Protein AF-A0A3P9B195-F1 (afdb_monomer_lite)

Radius of gyration: 15.06 Å; chains: 1; bounding box: 36×24×39 Å

Secondary structure (DSSP, 8-state):
--EEEEEEEEEEEE-TT--SS-EEEEEEEE-TTS-EEEEEEEEEBTTTBSEE----SEEEPSS-EEEEEES---EEEEEEEEEEESSS--EEEEEEEEEE--

Organism: NCBI:txid106582

Sequence (102 aa):
MNVMHTVILFQVCLGAEAEDKFHMVEVEGLTYDGKTTKVPLAVLKPSVLPSVSHLGGFEITPPVTFRLQSGSGPVYISGQHFISDDEDDDEYVFILFIYLFI

pLDDT: mean 92.51, std 6.41, range [62.34, 98.06]

Foldseek 3Di:
DPKFKKWWWFKKFFDPPFDQDKWWKWKWAADPVRDTDIDTDDIAGPVPHGMDGPPVRDMGGDPMDMAGPDGFTFMKIWTWMWMQDPVDRDIDIDIDIDTYGD

InterPro domains:
  IPR004301 Nucleoplasmin family [PTHR22747] (4-90)
  IPR024057 Nucleoplasmin core domain [PF03066] (4-84)
  IPR036824 Nucleoplasmin core domain superfamily [SSF69203] (4-83)

Structure (mmCIF, N/CA/C/O backbone):
data_AF-A0A3P9B195-F1
#
_entry.id   AF-A0A3P9B195-F1
#
loop_
_atom_site.group_PDB
_atom_site.id
_atom_site.type_symbol
_atom_site.label_atom_id
_atom_site.label_alt_id
_atom_site.label_comp_id
_atom_site.label_asym_id
_atom_site.label_entity_id
_atom_site.label_seq_id
_atom_site.pdbx_PDB_ins_code
_atom_site.Cartn_x
_atom_site.Cartn_y
_atom_site.Cartn_z
_atom_site.occupancy
_atom_site.B_iso_or_equiv
_atom_site.auth_seq_id
_atom_site.auth_comp_id
_atom_site.auth_asym_id
_atom_site.auth_atom_id
_atom_site.pdbx_PDB_model_num
ATOM 1 N N . MET A 1 1 ? 21.021 3.173 -22.248 1.00 62.34 1 MET A N 1
ATOM 2 C CA . MET A 1 1 ? 20.466 3.078 -20.883 1.00 62.34 1 MET A CA 1
ATOM 3 C C . MET A 1 1 ? 18.957 3.209 -20.943 1.00 62.34 1 MET A C 1
ATOM 5 O O . MET A 1 1 ? 18.388 4.282 -20.733 1.00 62.34 1 MET A O 1
ATOM 9 N N . ASN A 1 2 ? 18.316 2.111 -21.337 1.00 79.88 2 ASN A N 1
ATOM 10 C CA . ASN A 1 2 ? 16.882 1.926 -21.188 1.00 79.88 2 ASN A CA 1
ATOM 11 C C . ASN A 1 2 ? 16.697 1.240 -19.836 1.00 79.88 2 ASN A C 1
ATOM 13 O O . ASN A 1 2 ? 17.003 0.062 -19.693 1.00 79.88 2 ASN A O 1
ATOM 17 N N . VAL A 1 3 ? 16.322 2.024 -18.829 1.00 88.88 3 VAL A N 1
ATOM 18 C CA . VAL A 1 3 ? 16.250 1.556 -17.447 1.00 88.88 3 VAL A CA 1
ATOM 19 C C . VAL A 1 3 ? 14.80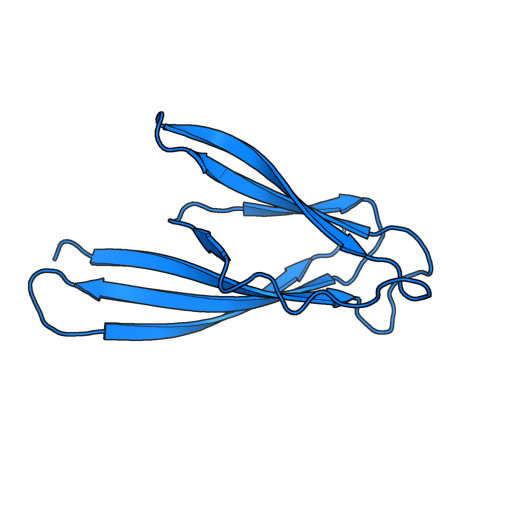2 1.217 -17.125 1.00 88.88 3 VAL A C 1
ATOM 21 O O . VAL A 1 3 ? 13.919 2.076 -17.209 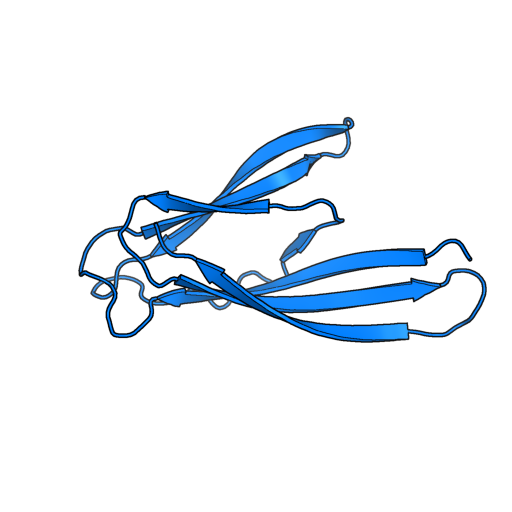1.00 88.88 3 VAL A O 1
ATOM 24 N N . MET A 1 4 ? 14.561 -0.028 -16.731 1.00 91.44 4 MET A N 1
ATOM 25 C CA . MET A 1 4 ? 13.248 -0.512 -16.326 1.00 91.44 4 MET A CA 1
ATOM 26 C C . MET A 1 4 ? 13.093 -0.379 -14.814 1.00 91.44 4 MET A C 1
ATOM 28 O O . MET A 1 4 ? 13.987 -0.725 -14.045 1.00 91.44 4 MET A O 1
ATOM 32 N N . HIS A 1 5 ? 11.938 0.122 -14.377 1.00 93.50 5 HIS A N 1
ATOM 33 C CA . HIS A 1 5 ? 11.620 0.291 -12.962 1.00 93.50 5 HIS A CA 1
ATOM 34 C C . HIS A 1 5 ? 10.372 -0.506 -12.588 1.00 93.50 5 HIS A C 1
ATOM 36 O O . HIS A 1 5 ? 9.319 -0.341 -13.207 1.00 93.50 5 HIS A O 1
ATOM 42 N N . THR A 1 6 ? 10.461 -1.265 -11.499 1.00 94.62 6 THR A N 1
ATOM 43 C CA . THR A 1 6 ? 9.336 -2.034 -10.953 1.00 94.62 6 THR A CA 1
ATOM 44 C C . THR A 1 6 ? 9.235 -1.817 -9.452 1.00 94.62 6 THR A C 1
ATOM 46 O O . THR A 1 6 ? 10.222 -1.914 -8.727 1.00 94.62 6 THR A O 1
ATOM 49 N N . VAL A 1 7 ? 8.034 -1.523 -8.961 1.00 95.12 7 VAL A N 1
ATOM 50 C CA . VAL A 1 7 ? 7.733 -1.470 -7.528 1.00 95.12 7 VAL A CA 1
ATOM 51 C C . VAL A 1 7 ? 6.983 -2.737 -7.146 1.00 95.12 7 VAL A C 1
ATOM 53 O O . VAL A 1 7 ? 5.929 -3.019 -7.705 1.00 95.12 7 VAL A O 1
ATOM 56 N N . ILE A 1 8 ? 7.516 -3.482 -6.182 1.00 94.56 8 ILE A N 1
ATOM 57 C CA . ILE A 1 8 ? 6.946 -4.732 -5.678 1.00 94.56 8 ILE A CA 1
ATOM 58 C C . ILE A 1 8 ? 6.473 -4.496 -4.250 1.00 94.56 8 ILE A C 1
ATOM 60 O O . ILE A 1 8 ? 7.271 -4.144 -3.384 1.00 94.56 8 ILE A O 1
ATOM 64 N N . LEU A 1 9 ? 5.184 -4.684 -3.982 1.00 95.50 9 LEU A N 1
ATOM 65 C CA . LEU A 1 9 ? 4.607 -4.491 -2.651 1.00 95.50 9 LEU A CA 1
ATOM 66 C C . LEU A 1 9 ? 4.482 -5.822 -1.912 1.00 95.50 9 LEU A C 1
ATOM 68 O O . LEU A 1 9 ? 4.010 -6.819 -2.464 1.00 95.50 9 LEU A O 1
ATOM 72 N N . PHE A 1 10 ? 4.845 -5.820 -0.630 1.00 93.94 10 PHE A N 1
ATOM 73 C CA . PHE A 1 10 ? 4.786 -7.006 0.221 1.00 93.94 10 PHE A CA 1
ATOM 74 C C . PHE A 1 10 ? 3.694 -6.910 1.274 1.00 93.94 10 PHE A C 1
ATOM 76 O O . PHE A 1 10 ? 2.845 -7.798 1.358 1.00 93.94 10 PHE A O 1
ATOM 83 N N . GLN A 1 11 ? 3.689 -5.840 2.066 1.00 95.44 11 GLN A N 1
ATOM 84 C CA . GLN A 1 11 ? 2.788 -5.736 3.206 1.00 95.44 11 GLN A CA 1
ATOM 85 C C . GLN A 1 11 ? 2.174 -4.347 3.327 1.00 95.44 11 GLN A C 1
ATOM 87 O O . GLN A 1 11 ? 2.851 -3.344 3.128 1.00 95.44 11 GLN A O 1
ATOM 92 N N . VAL A 1 12 ? 0.905 -4.307 3.737 1.00 97.31 12 VAL A N 1
ATOM 93 C CA . VAL A 1 12 ? 0.252 -3.111 4.285 1.00 97.31 12 VAL A CA 1
ATOM 94 C C . VAL A 1 12 ? -0.114 -3.384 5.741 1.00 97.31 12 VAL A C 1
ATOM 96 O O . VAL A 1 12 ? -0.689 -4.431 6.042 1.00 97.31 12 VAL A O 1
ATOM 99 N N . CYS A 1 13 ? 0.199 -2.475 6.660 1.00 97.38 13 CYS A N 1
ATOM 100 C CA . CYS A 1 13 ? -0.177 -2.617 8.067 1.00 97.38 13 CYS A CA 1
ATOM 101 C C . CYS A 1 13 ? -0.514 -1.285 8.732 1.00 97.38 13 CYS A C 1
ATOM 103 O O . CYS A 1 13 ? 0.031 -0.238 8.386 1.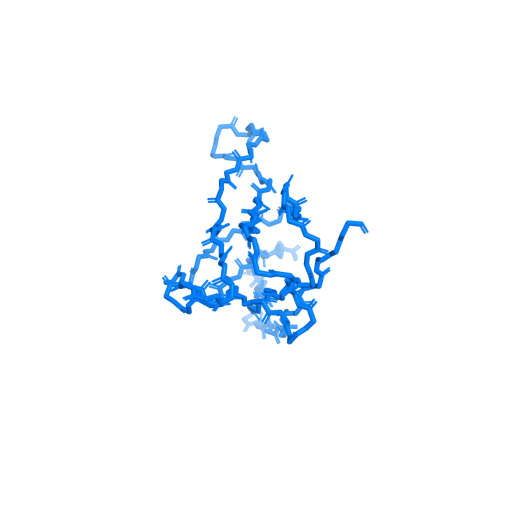00 97.38 13 CYS A O 1
ATOM 105 N N . LEU A 1 14 ? -1.397 -1.346 9.723 1.00 98.00 14 LEU A N 1
ATOM 106 C CA . LEU A 1 14 ? -1.721 -0.218 10.587 1.00 98.00 14 LEU A CA 1
ATOM 107 C C . LEU A 1 14 ? -0.624 0.003 11.628 1.00 98.00 14 LEU A C 1
ATOM 109 O O . LEU A 1 14 ? -0.048 -0.954 12.146 1.00 98.00 14 LEU A O 1
ATOM 113 N N . GLY A 1 15 ? -0.348 1.266 11.945 1.00 96.50 15 GLY A N 1
ATOM 114 C CA . GLY A 1 15 ? 0.464 1.602 13.111 1.00 96.50 15 GLY A CA 1
ATOM 115 C C . GLY A 1 15 ? -0.298 1.445 14.420 1.00 96.50 15 GLY A C 1
ATOM 116 O O . GLY A 1 15 ? -1.524 1.367 14.437 1.00 96.50 15 GLY A O 1
ATOM 117 N N . ALA A 1 16 ? 0.444 1.448 15.528 1.00 94.50 16 ALA A N 1
ATOM 118 C CA . ALA A 1 16 ? -0.112 1.277 16.871 1.00 94.50 16 ALA A CA 1
ATOM 119 C C . ALA A 1 16 ? -1.143 2.357 17.252 1.00 94.50 16 ALA A C 1
ATOM 121 O O . ALA A 1 16 ? -2.088 2.067 17.977 1.00 94.50 16 ALA A O 1
ATOM 122 N N . GLU A 1 17 ? -0.986 3.570 16.717 1.00 95.06 17 GLU A N 1
ATOM 123 C CA . GLU A 1 17 ? -1.852 4.722 17.000 1.00 95.06 17 GLU A CA 1
ATOM 124 C C . GLU A 1 17 ? -3.101 4.787 16.103 1.00 95.06 17 GLU A C 1
ATOM 126 O O . GLU A 1 17 ? -3.881 5.734 16.200 1.00 95.06 17 GLU A O 1
ATOM 131 N N . ALA A 1 18 ? -3.294 3.819 15.198 1.00 96.25 18 ALA A N 1
ATOM 132 C CA . ALA A 1 18 ? -4.446 3.825 14.308 1.00 96.25 18 ALA A CA 1
ATOM 133 C C . ALA A 1 18 ? -5.743 3.558 15.082 1.00 96.25 18 ALA A C 1
ATOM 135 O O . ALA A 1 18 ? -5.870 2.565 15.801 1.00 96.25 18 ALA A O 1
ATOM 136 N N . GLU A 1 19 ? -6.734 4.433 14.899 1.00 96.69 19 GLU A N 1
ATOM 137 C CA . GLU A 1 19 ? -8.055 4.277 15.511 1.00 96.69 19 GLU A CA 1
ATOM 138 C C . GLU A 1 19 ? -8.709 2.946 15.120 1.00 96.69 19 GLU A C 1
ATOM 140 O O . GLU A 1 19 ? -8.518 2.444 14.012 1.00 96.69 19 GLU A O 1
ATOM 145 N N . ASP A 1 20 ? -9.573 2.395 15.977 1.00 97.56 20 ASP A N 1
ATOM 146 C CA . ASP A 1 20 ? -10.295 1.159 15.656 1.00 97.56 20 ASP A CA 1
ATOM 147 C C . ASP A 1 20 ? -11.463 1.371 14.668 1.00 97.56 20 ASP A C 1
ATOM 149 O O . ASP A 1 20 ? -12.633 1.112 14.957 1.00 97.56 20 ASP A O 1
ATOM 153 N N . LYS A 1 21 ? -11.144 1.839 13.461 1.00 97.06 21 LYS A N 1
ATOM 154 C CA . LYS A 1 21 ? -12.059 2.026 12.329 1.00 97.06 21 LYS A CA 1
ATOM 155 C C . LYS A 1 21 ? -11.456 1.467 11.044 1.00 97.06 21 LYS A C 1
ATOM 157 O O . LYS A 1 21 ? -10.297 1.055 11.009 1.00 97.06 21 LYS A O 1
ATOM 162 N N . PHE A 1 22 ? -12.255 1.433 9.984 1.00 97.88 22 PHE A N 1
ATOM 163 C CA . PHE A 1 22 ? -11.759 1.017 8.679 1.00 97.88 22 PHE A CA 1
ATOM 164 C C . PHE A 1 22 ? -10.802 2.056 8.093 1.00 97.88 22 PHE A C 1
ATOM 166 O O . PHE A 1 22 ? -11.073 3.257 8.116 1.00 97.88 22 PHE A O 1
ATOM 173 N N . HIS A 1 23 ? -9.696 1.550 7.563 1.00 98.00 23 HIS A N 1
ATOM 174 C CA . HIS A 1 23 ? -8.656 2.283 6.865 1.00 98.00 23 HIS A CA 1
ATOM 175 C C . HIS A 1 23 ? -8.529 1.700 5.465 1.00 98.00 23 HIS A C 1
ATOM 177 O O . HIS A 1 23 ? -8.216 0.518 5.321 1.00 98.00 23 HIS A O 1
ATOM 183 N N . MET A 1 24 ? -8.792 2.506 4.443 1.00 97.44 24 MET A N 1
ATOM 184 C CA . MET A 1 24 ? -8.757 2.065 3.054 1.00 97.44 24 MET A CA 1
ATOM 185 C C . MET A 1 24 ? -7.569 2.692 2.345 1.00 97.44 24 MET A C 1
ATOM 187 O O . MET A 1 24 ? -7.490 3.912 2.228 1.00 97.44 24 MET A O 1
ATOM 191 N N . VAL A 1 25 ? -6.666 1.857 1.849 1.00 97.50 25 VAL A N 1
ATOM 192 C CA . VAL A 1 25 ? -5.553 2.283 1.002 1.00 97.50 25 VAL A CA 1
ATOM 193 C C . VAL A 1 25 ? -5.922 2.022 -0.448 1.00 97.50 25 VAL A C 1
ATOM 195 O O . VAL A 1 25 ? -6.373 0.929 -0.793 1.00 97.50 25 VAL A O 1
ATOM 198 N N . GLU A 1 26 ? -5.702 3.011 -1.301 1.00 96.50 26 GLU A N 1
ATOM 199 C CA . GLU A 1 26 ? -5.777 2.873 -2.751 1.00 96.50 26 GLU A CA 1
ATOM 200 C C . GLU A 1 26 ? -4.407 3.121 -3.385 1.00 96.50 26 GLU A C 1
ATOM 202 O O . GLU A 1 26 ? -3.560 3.832 -2.833 1.00 96.50 26 GLU A O 1
ATOM 207 N N . VAL A 1 27 ? -4.217 2.538 -4.565 1.00 95.81 27 VAL A N 1
ATOM 208 C CA . VAL A 1 27 ? -3.097 2.832 -5.456 1.00 95.81 27 VAL A CA 1
ATOM 209 C C . VAL A 1 27 ? -3.641 3.355 -6.780 1.00 95.81 27 VAL A C 1
ATOM 211 O O . VAL A 1 27 ? -4.618 2.835 -7.318 1.00 95.81 27 VAL A O 1
ATOM 214 N N . GLU A 1 28 ? -3.023 4.414 -7.284 1.00 95.88 28 GLU A N 1
ATOM 215 C CA . GLU A 1 28 ? -3.234 4.958 -8.617 1.00 95.88 28 GLU A CA 1
ATOM 216 C C . GLU A 1 28 ? -2.014 4.642 -9.481 1.00 95.88 28 GLU A C 1
ATOM 218 O O . GLU A 1 28 ? -0.884 4.919 -9.077 1.00 95.88 28 GLU A O 1
ATOM 223 N N . GLY A 1 29 ? -2.240 4.074 -10.662 1.00 93.56 29 GLY A N 1
ATOM 224 C CA . GLY A 1 29 ? -1.186 3.744 -11.619 1.00 93.56 29 GLY A CA 1
ATOM 225 C C . GLY A 1 29 ? -1.709 3.695 -13.052 1.00 93.56 29 GLY A C 1
ATOM 226 O O . GLY A 1 29 ? -2.910 3.845 -13.294 1.00 93.56 29 GLY A O 1
ATOM 227 N N . LEU A 1 30 ? -0.799 3.504 -14.006 1.00 92.19 30 LEU A N 1
ATOM 228 C CA . LEU A 1 30 ? -1.133 3.337 -15.421 1.00 92.19 30 LEU A CA 1
ATOM 229 C C . LEU A 1 30 ? -1.514 1.884 -15.720 1.00 92.19 30 LEU A C 1
ATOM 231 O O . LEU A 1 30 ? -0.797 0.954 -15.359 1.00 92.19 30 LEU A O 1
ATOM 235 N N . THR A 1 31 ? -2.638 1.690 -16.405 1.00 88.06 31 THR A N 1
ATOM 236 C CA . THR A 1 31 ? -3.033 0.396 -16.971 1.00 88.06 31 THR A CA 1
ATOM 237 C C . THR A 1 31 ? -2.430 0.190 -18.365 1.00 88.06 31 THR A C 1
ATOM 239 O O . THR A 1 31 ? -1.881 1.113 -18.966 1.00 88.06 31 THR A O 1
ATOM 242 N N . TYR A 1 32 ? -2.534 -1.030 -18.903 1.00 85.25 32 TYR A N 1
ATOM 243 C CA . TYR A 1 32 ? -1.964 -1.407 -20.208 1.00 85.25 32 TYR A CA 1
ATOM 244 C C . TYR A 1 32 ? -2.496 -0.580 -21.395 1.00 85.25 32 TYR A C 1
ATOM 246 O O . TYR A 1 32 ? -1.846 -0.496 -22.432 1.00 85.25 32 TYR A O 1
ATOM 254 N N . ASP A 1 33 ? -3.677 0.024 -21.260 1.00 88.88 33 ASP A N 1
ATOM 255 C CA . ASP A 1 33 ? -4.300 0.923 -22.238 1.00 88.88 33 ASP A CA 1
ATOM 256 C C . ASP A 1 33 ? -3.846 2.390 -22.078 1.00 88.88 33 ASP A C 1
ATOM 258 O O . ASP A 1 33 ? -4.373 3.281 -22.743 1.00 88.88 33 ASP A O 1
ATOM 262 N N . GLY A 1 34 ? -2.879 2.653 -21.192 1.00 87.56 34 GLY A N 1
ATOM 263 C CA . GLY A 1 34 ? -2.342 3.984 -20.908 1.00 87.56 34 GLY A CA 1
ATOM 264 C C . GLY A 1 34 ? -3.241 4.846 -20.022 1.00 87.56 34 GLY A C 1
ATOM 265 O O . GLY A 1 34 ? -2.976 6.039 -19.863 1.00 87.56 34 GLY A O 1
ATOM 266 N N . LYS A 1 35 ? -4.309 4.285 -19.443 1.00 92.19 35 LYS A N 1
ATOM 267 C CA . LYS A 1 35 ? -5.224 5.029 -18.577 1.00 92.19 35 LYS A CA 1
ATOM 268 C C . LYS A 1 35 ? -4.749 5.027 -17.126 1.00 92.19 35 LYS A C 1
ATOM 270 O O . LYS A 1 35 ? -4.433 3.992 -16.549 1.00 92.19 35 LYS A O 1
ATOM 275 N N . THR A 1 36 ? -4.781 6.189 -16.485 1.00 93.69 36 THR A N 1
ATOM 276 C CA . THR A 1 36 ? -4.587 6.282 -15.035 1.00 93.69 36 THR A CA 1
ATOM 277 C C . THR A 1 36 ? -5.825 5.758 -14.307 1.00 93.69 36 THR A C 1
ATOM 279 O O . THR A 1 36 ? -6.930 6.278 -14.489 1.00 93.69 36 THR A O 1
ATOM 282 N N . THR A 1 37 ? -5.647 4.729 -13.480 1.00 94.25 37 THR A N 1
ATOM 283 C CA . THR A 1 37 ? -6.732 4.053 -12.761 1.00 94.25 37 THR A CA 1
ATOM 284 C C . THR A 1 37 ? -6.404 3.928 -11.278 1.00 94.25 37 THR A C 1
ATOM 286 O O . THR A 1 37 ? -5.285 3.586 -10.905 1.00 94.25 37 THR A O 1
ATOM 289 N N . LYS A 1 38 ? -7.412 4.176 -10.433 1.00 95.50 38 LYS A N 1
ATOM 290 C CA . LYS A 1 38 ? -7.361 3.952 -8.985 1.00 95.50 38 LYS A CA 1
ATOM 291 C C . LYS A 1 38 ? -7.949 2.595 -8.650 1.00 95.50 38 LYS A C 1
ATOM 293 O O . LYS A 1 38 ? -9.074 2.305 -9.062 1.00 95.50 38 LYS A O 1
ATOM 298 N N . VAL A 1 39 ? -7.233 1.802 -7.865 1.00 93.50 39 VAL A N 1
ATOM 299 C CA . VAL A 1 39 ? -7.713 0.510 -7.371 1.00 93.50 39 VAL A CA 1
ATOM 300 C C . VAL A 1 39 ? -7.548 0.413 -5.853 1.00 93.50 39 VAL A C 1
ATOM 302 O O . VAL A 1 39 ? -6.571 0.929 -5.302 1.00 93.50 39 VAL A O 1
ATOM 305 N N . PRO A 1 40 ? -8.497 -0.227 -5.147 1.00 94.75 40 PRO A N 1
ATOM 306 C CA . PRO A 1 40 ? -8.331 -0.521 -3.731 1.00 94.75 40 PRO A CA 1
ATOM 307 C C . PRO A 1 40 ? -7.171 -1.503 -3.542 1.00 94.75 40 PRO A C 1
ATOM 309 O O . PRO A 1 40 ? -7.173 -2.579 -4.134 1.00 94.75 40 PRO A O 1
ATOM 312 N N . LEU A 1 41 ? -6.200 -1.138 -2.704 1.00 95.19 41 LEU A N 1
ATOM 313 C CA . LEU A 1 41 ? -5.063 -1.994 -2.363 1.00 95.19 41 LEU A CA 1
ATOM 314 C C . LEU A 1 41 ? -5.363 -2.836 -1.119 1.00 95.19 41 LEU A C 1
ATOM 316 O O . LEU A 1 41 ? -5.134 -4.042 -1.112 1.00 95.19 41 LEU A O 1
ATOM 320 N N . ALA A 1 42 ? -5.879 -2.208 -0.059 1.00 96.31 42 ALA A N 1
ATOM 321 C CA . ALA A 1 42 ? -6.189 -2.887 1.195 1.00 96.31 42 ALA A CA 1
ATOM 322 C C . ALA A 1 42 ? -7.278 -2.154 1.987 1.00 96.31 42 ALA A C 1
ATOM 324 O O . ALA A 1 42 ? -7.364 -0.925 1.960 1.00 96.31 42 ALA A O 1
ATOM 325 N N . VAL A 1 43 ? -8.068 -2.919 2.743 1.00 97.19 43 VAL A N 1
ATOM 326 C CA . VAL A 1 43 ? -8.960 -2.406 3.789 1.00 97.19 43 VAL A CA 1
ATOM 327 C C . VAL A 1 43 ? -8.555 -3.059 5.103 1.00 97.19 43 VAL A C 1
ATOM 329 O O . VAL A 1 43 ? -8.580 -4.282 5.226 1.00 97.19 43 VAL A O 1
ATOM 332 N N . LEU A 1 44 ? -8.162 -2.240 6.072 1.00 98.00 44 LEU A N 1
ATOM 333 C CA . LEU A 1 44 ? -7.618 -2.670 7.357 1.00 98.00 44 LEU A CA 1
ATOM 334 C C . LEU A 1 44 ? -8.470 -2.122 8.503 1.00 98.00 44 LEU A C 1
ATOM 336 O O . LEU A 1 44 ? -9.090 -1.065 8.384 1.00 98.00 44 LEU A O 1
ATOM 340 N N . LYS A 1 45 ? -8.478 -2.822 9.634 1.00 98.06 45 LYS A N 1
ATOM 341 C CA . LYS A 1 45 ? -9.038 -2.334 10.902 1.00 98.06 45 LYS A CA 1
ATOM 342 C C . LYS A 1 45 ? -8.283 -2.994 12.059 1.00 98.06 45 LYS A C 1
ATOM 344 O O . LYS A 1 45 ? -8.192 -4.221 12.034 1.00 98.06 45 LYS A O 1
ATOM 349 N N . PRO A 1 46 ? -7.798 -2.258 13.078 1.00 97.69 46 PRO A N 1
ATOM 350 C CA . PRO A 1 46 ? -6.956 -2.825 14.136 1.00 97.69 46 PRO A CA 1
ATOM 351 C C . PRO A 1 46 ? -7.544 -4.075 14.805 1.00 97.69 46 PRO A C 1
ATOM 353 O O . PRO A 1 46 ? -6.857 -5.082 14.935 1.00 97.69 46 PRO A O 1
ATOM 356 N N . SER A 1 47 ? -8.832 -4.046 15.160 1.00 97.44 47 SER A N 1
ATOM 357 C CA . SER A 1 47 ? -9.529 -5.165 15.818 1.00 97.44 47 SER A CA 1
ATOM 358 C C . SER A 1 47 ? -9.917 -6.342 14.915 1.00 97.44 47 SER A C 1
ATOM 360 O O . SER A 1 47 ? -10.372 -7.359 15.433 1.00 97.44 47 SER A O 1
ATOM 362 N N . VAL A 1 48 ? -9.800 -6.222 13.587 1.00 97.62 48 VAL A N 1
ATOM 363 C CA . VAL A 1 48 ? -10.312 -7.229 12.632 1.00 97.62 48 VAL A CA 1
ATOM 364 C C . VAL A 1 48 ? -9.203 -7.757 11.731 1.00 97.62 48 VAL A C 1
ATOM 366 O O . VAL A 1 48 ? -9.021 -8.964 11.615 1.00 97.62 48 VAL A O 1
ATOM 369 N N . LEU A 1 49 ? -8.473 -6.849 11.087 1.00 97.44 49 LEU A N 1
ATOM 370 C CA . LEU A 1 49 ? -7.400 -7.149 10.150 1.00 97.44 49 LEU A CA 1
ATOM 371 C C . LEU A 1 49 ? -6.366 -6.010 10.207 1.00 97.44 49 LEU A C 1
ATOM 373 O O . LEU A 1 49 ? -6.495 -5.029 9.468 1.00 97.44 49 LEU A O 1
ATOM 377 N N . PRO A 1 50 ? -5.377 -6.085 11.115 1.00 96.62 50 PRO A N 1
ATOM 378 C CA . PRO A 1 50 ? -4.396 -5.016 11.308 1.00 96.62 50 PRO A CA 1
ATOM 379 C C . PRO A 1 50 ? -3.320 -4.980 10.213 1.00 96.62 50 PRO A C 1
ATOM 381 O O . PRO A 1 50 ? -2.689 -3.942 10.006 1.00 96.62 50 PRO A O 1
ATOM 384 N N . SER A 1 51 ? -3.103 -6.091 9.503 1.00 96.81 51 SER A N 1
ATOM 385 C CA . SER A 1 51 ? -2.120 -6.198 8.426 1.00 96.81 51 SER A CA 1
ATOM 386 C C . SER A 1 51 ? -2.547 -7.174 7.329 1.00 96.81 51 SER A C 1
ATOM 388 O O . SER A 1 51 ? -3.312 -8.111 7.558 1.00 96.81 51 SER A O 1
ATOM 390 N N . VAL A 1 52 ? -2.013 -6.952 6.128 1.00 95.38 52 VAL A N 1
ATOM 391 C CA . VAL A 1 52 ? -2.104 -7.838 4.962 1.00 95.38 52 VAL A CA 1
ATOM 392 C C . VAL A 1 52 ? -0.692 -8.023 4.415 1.00 95.38 52 VAL A C 1
ATOM 394 O O . VAL A 1 52 ? -0.120 -7.073 3.890 1.00 95.38 52 VAL A O 1
ATOM 397 N N . SER A 1 53 ? -0.133 -9.229 4.548 1.00 86.56 53 SER A N 1
ATOM 398 C CA . SER A 1 53 ? 1.243 -9.564 4.119 1.00 86.56 53 SER A CA 1
ATOM 399 C C . SER A 1 53 ? 1.308 -10.418 2.844 1.00 86.56 53 SER A C 1
ATOM 401 O O . SER A 1 53 ? 2.372 -10.585 2.263 1.00 86.56 53 SER A O 1
ATOM 403 N N . HIS A 1 54 ? 0.183 -10.985 2.396 1.00 72.12 54 HIS A N 1
ATOM 404 C CA . HIS A 1 54 ? 0.098 -11.746 1.145 1.00 72.12 54 HIS A CA 1
ATOM 405 C C . HIS A 1 54 ? -0.385 -10.857 -0.008 1.00 72.12 54 HIS A C 1
ATOM 407 O O . HIS A 1 54 ? -1.362 -11.184 -0.676 1.00 72.12 54 HIS A O 1
ATOM 413 N N . LEU A 1 55 ? 0.304 -9.741 -0.271 1.00 82.81 55 LEU A N 1
ATOM 414 C CA . LEU A 1 55 ? 0.111 -9.025 -1.542 1.00 82.81 55 LEU A CA 1
ATOM 415 C C . LEU A 1 55 ? 0.673 -9.807 -2.743 1.00 82.81 55 LEU A C 1
ATOM 417 O O . LEU A 1 55 ? 0.478 -9.398 -3.881 1.00 82.81 55 LEU A O 1
ATOM 421 N N . GLY A 1 56 ? 1.360 -10.932 -2.500 1.00 78.38 56 GLY A N 1
ATOM 422 C CA . GLY A 1 56 ? 1.852 -11.833 -3.543 1.00 78.38 56 GLY A CA 1
ATOM 423 C C . GLY A 1 56 ? 2.990 -11.252 -4.378 1.00 78.38 56 GLY A C 1
ATOM 424 O O . GLY A 1 56 ? 3.229 -11.751 -5.469 1.00 78.38 56 GLY A O 1
ATOM 425 N N . GLY A 1 57 ? 3.663 -10.208 -3.881 1.00 77.62 57 GLY A N 1
ATOM 426 C CA . GLY A 1 57 ? 4.597 -9.428 -4.685 1.00 77.62 57 GLY A CA 1
ATOM 427 C C . GLY A 1 57 ? 3.847 -8.622 -5.735 1.00 77.62 57 GLY A C 1
ATOM 428 O O . GLY A 1 57 ? 4.125 -8.756 -6.912 1.00 77.62 57 GLY A O 1
ATOM 429 N N . PHE A 1 58 ? 2.853 -7.831 -5.321 1.00 90.81 58 PHE A N 1
ATOM 430 C CA . PHE A 1 58 ? 2.079 -7.002 -6.243 1.00 90.81 58 PHE A CA 1
ATOM 431 C C . PHE A 1 58 ? 3.027 -6.041 -6.972 1.00 90.81 58 PHE A C 1
ATOM 433 O O . PHE A 1 58 ? 3.555 -5.114 -6.353 1.00 90.81 58 PHE A O 1
ATOM 440 N N . GLU A 1 59 ? 3.258 -6.292 -8.260 1.00 93.00 59 GLU A N 1
ATOM 441 C CA . GLU A 1 59 ? 4.194 -5.538 -9.092 1.00 93.00 59 GLU A CA 1
ATOM 442 C C . GLU A 1 59 ? 3.472 -4.420 -9.833 1.00 93.00 59 GLU A C 1
ATOM 444 O O . GLU A 1 59 ? 2.376 -4.602 -10.370 1.00 93.00 59 GLU A O 1
ATOM 449 N N . ILE A 1 60 ? 4.092 -3.246 -9.871 1.00 92.25 60 ILE A N 1
ATOM 450 C CA . ILE A 1 60 ? 3.533 -2.092 -10.555 1.00 92.25 60 ILE A CA 1
ATOM 451 C C . ILE A 1 60 ? 4.658 -1.246 -11.160 1.00 92.25 60 ILE A C 1
ATOM 453 O O . ILE A 1 60 ? 5.700 -1.020 -10.538 1.00 92.25 60 ILE A O 1
ATOM 457 N N . THR A 1 61 ? 4.447 -0.766 -12.382 1.00 92.88 61 THR A N 1
ATOM 458 C CA . THR A 1 61 ? 5.401 0.104 -13.078 1.00 92.88 61 THR A CA 1
ATOM 459 C C . THR A 1 61 ? 5.125 1.566 -12.712 1.00 92.88 61 THR A C 1
ATOM 461 O O . THR A 1 61 ? 3.979 2.011 -12.829 1.00 92.88 61 THR A O 1
ATOM 464 N N . PRO A 1 62 ? 6.134 2.338 -12.271 1.00 93.06 62 PRO A N 1
ATOM 465 C CA . PRO A 1 62 ? 5.989 3.772 -12.047 1.00 93.06 62 PRO A CA 1
ATOM 466 C C . PRO A 1 62 ? 5.557 4.539 -13.315 1.00 93.06 62 PRO A C 1
ATOM 468 O O . PRO A 1 62 ? 5.890 4.122 -14.425 1.00 93.06 62 PRO A O 1
ATOM 471 N N . PRO A 1 63 ? 4.879 5.697 -13.178 1.00 93.00 63 PRO A N 1
ATOM 472 C CA . PRO A 1 63 ? 4.543 6.389 -11.932 1.00 93.00 63 PRO A CA 1
ATOM 473 C C . PRO A 1 63 ? 3.361 5.754 -11.190 1.00 93.00 63 PRO A C 1
ATOM 475 O O . PRO A 1 63 ? 2.350 5.400 -11.795 1.00 93.00 63 PRO A O 1
ATOM 478 N N . VAL A 1 64 ? 3.473 5.684 -9.860 1.00 94.31 64 VAL A N 1
ATOM 479 C CA . VAL A 1 64 ? 2.399 5.212 -8.976 1.00 94.31 64 VAL A CA 1
ATOM 480 C C . VAL A 1 64 ? 2.205 6.131 -7.781 1.00 94.31 64 VAL A C 1
ATOM 482 O O . VAL A 1 64 ? 3.167 6.689 -7.256 1.00 94.31 64 VAL A O 1
ATOM 485 N N . THR A 1 65 ? 0.958 6.270 -7.337 1.00 95.75 65 THR A N 1
ATOM 486 C CA . THR A 1 65 ? 0.592 7.075 -6.166 1.00 95.75 65 THR A CA 1
ATOM 487 C C . THR A 1 65 ? -0.194 6.229 -5.178 1.00 95.75 65 THR A C 1
ATOM 489 O O . THR A 1 65 ? -1.186 5.606 -5.543 1.00 95.75 65 THR A O 1
ATOM 492 N N . PHE A 1 66 ? 0.212 6.241 -3.912 1.00 96.06 66 PHE A N 1
ATOM 493 C CA . PHE A 1 66 ? -0.505 5.575 -2.826 1.00 96.06 66 PHE A CA 1
ATOM 494 C C . PHE A 1 66 ? -1.266 6.603 -2.001 1.00 96.06 66 PHE A C 1
ATOM 496 O O . PHE A 1 66 ? -0.733 7.669 -1.694 1.00 96.06 66 PHE A O 1
ATOM 503 N N . ARG A 1 67 ? -2.506 6.289 -1.621 1.00 96.19 67 ARG A N 1
ATOM 504 C CA . ARG A 1 67 ? -3.343 7.208 -0.848 1.00 96.19 67 ARG A CA 1
ATOM 505 C C . ARG A 1 67 ? -4.148 6.476 0.212 1.00 96.19 67 ARG A C 1
ATOM 507 O O . ARG A 1 67 ? -4.735 5.429 -0.050 1.00 96.19 67 ARG A O 1
ATOM 514 N N . LEU A 1 68 ? -4.224 7.075 1.397 1.00 97.06 68 LEU A N 1
ATOM 515 C CA . LEU A 1 68 ? -5.216 6.711 2.400 1.00 97.06 68 LEU A CA 1
ATOM 516 C C . LEU A 1 68 ? -6.553 7.346 1.996 1.00 97.06 68 LEU A C 1
ATOM 518 O O . LEU A 1 68 ? -6.746 8.552 2.117 1.00 97.06 68 LEU A O 1
ATOM 522 N N . GLN A 1 69 ? -7.445 6.542 1.427 1.00 96.38 69 GLN A N 1
ATOM 523 C CA . GLN A 1 69 ? -8.748 6.975 0.925 1.00 96.38 69 GLN A CA 1
ATOM 524 C C . GLN A 1 69 ? -9.734 7.260 2.068 1.00 96.38 69 GLN A C 1
ATOM 526 O O . GLN A 1 69 ? -10.560 8.165 1.957 1.00 96.38 69 GLN A O 1
ATOM 531 N N . SER A 1 70 ? -9.640 6.503 3.162 1.00 95.94 70 SER A N 1
ATOM 532 C CA . SER A 1 70 ? -10.409 6.697 4.395 1.00 95.94 70 SER A CA 1
ATOM 533 C C . SER A 1 70 ? -9.679 6.088 5.592 1.00 95.94 70 SER A C 1
ATOM 535 O O . SER A 1 70 ? -8.787 5.256 5.422 1.00 95.94 70 SER A O 1
ATOM 537 N N . GLY A 1 71 ? -10.059 6.498 6.805 1.00 95.94 71 GLY A N 1
ATOM 538 C CA . GLY A 1 71 ? -9.328 6.177 8.036 1.00 95.94 71 GLY A CA 1
ATOM 539 C C . GLY A 1 71 ? -8.385 7.312 8.449 1.00 95.94 71 GLY A C 1
ATOM 540 O O . GLY A 1 71 ? -8.107 8.188 7.645 1.00 95.94 71 GLY A O 1
ATOM 541 N N . SER A 1 72 ? -7.919 7.340 9.698 1.00 95.06 72 SER A N 1
ATOM 542 C CA . SER A 1 72 ? -6.962 8.365 10.170 1.00 95.06 72 SER A CA 1
ATOM 543 C C . SER A 1 72 ? -5.504 7.942 9.988 1.00 95.06 72 SER A C 1
ATOM 545 O O . SER A 1 72 ? -4.615 8.789 9.969 1.00 95.06 72 SER A O 1
ATOM 547 N N . GLY A 1 73 ? -5.261 6.643 9.811 1.00 95.44 73 GLY A N 1
ATOM 548 C CA . GLY A 1 73 ? -3.919 6.082 9.802 1.00 95.44 73 GLY A CA 1
ATOM 549 C C . GLY A 1 73 ? -3.311 6.127 11.209 1.00 95.44 73 GLY A C 1
ATOM 550 O O . GLY A 1 73 ? -4.042 6.323 12.179 1.00 95.44 73 GLY A O 1
ATOM 551 N N . PRO A 1 74 ? -1.991 5.944 11.340 1.00 96.94 74 PRO A N 1
ATOM 552 C CA . PRO A 1 74 ? -1.040 5.743 10.249 1.00 96.94 74 PRO A CA 1
ATOM 553 C C . PRO A 1 74 ? -1.152 4.369 9.579 1.00 96.94 74 PRO A C 1
ATOM 555 O O . PRO A 1 74 ? -1.451 3.365 10.229 1.00 96.94 74 PRO A O 1
ATOM 558 N N . VAL A 1 75 ? -0.863 4.326 8.276 1.00 97.94 75 VAL A N 1
ATOM 559 C CA . VAL A 1 75 ? -0.731 3.086 7.499 1.00 97.94 75 VAL A CA 1
ATOM 560 C C . VAL A 1 75 ? 0.651 3.020 6.860 1.00 97.94 75 VAL A C 1
ATOM 562 O O . VAL A 1 75 ? 1.113 3.990 6.262 1.00 97.94 75 VAL A O 1
ATOM 565 N N . TYR A 1 76 ? 1.297 1.865 6.972 1.00 97.25 76 TYR A N 1
ATOM 566 C CA . TYR A 1 76 ? 2.605 1.591 6.393 1.00 97.25 76 TYR A CA 1
ATOM 567 C C . TYR A 1 76 ? 2.464 0.602 5.245 1.00 97.25 76 TYR A C 1
ATOM 569 O O . TYR A 1 76 ? 1.743 -0.389 5.370 1.00 97.25 76 TYR A O 1
ATOM 577 N N . ILE A 1 77 ? 3.181 0.852 4.154 1.00 96.56 77 ILE A N 1
ATOM 578 C CA . ILE A 1 77 ? 3.348 -0.092 3.048 1.00 96.56 77 ILE A CA 1
ATOM 579 C C . ILE A 1 77 ? 4.836 -0.409 2.943 1.00 96.56 77 ILE A C 1
ATOM 581 O O . ILE A 1 77 ? 5.658 0.508 2.936 1.00 96.56 77 ILE A O 1
ATOM 585 N N . SER A 1 78 ? 5.186 -1.688 2.864 1.00 95.31 78 SER A N 1
ATOM 586 C CA . SER A 1 78 ? 6.551 -2.135 2.593 1.00 95.31 78 SER A CA 1
ATOM 587 C C . SER A 1 78 ? 6.650 -2.838 1.246 1.00 95.31 78 SER A C 1
ATOM 589 O O . SER A 1 78 ? 5.697 -3.468 0.774 1.00 95.31 78 SER A O 1
ATOM 591 N N . GLY A 1 79 ? 7.823 -2.738 0.635 1.00 94.69 79 GLY A N 1
ATOM 592 C CA . GLY A 1 79 ? 8.096 -3.313 -0.669 1.00 94.69 79 GLY A CA 1
ATOM 593 C C . GLY A 1 79 ? 9.548 -3.152 -1.096 1.00 94.69 79 GLY A C 1
ATOM 594 O O . GLY A 1 79 ? 10.423 -2.819 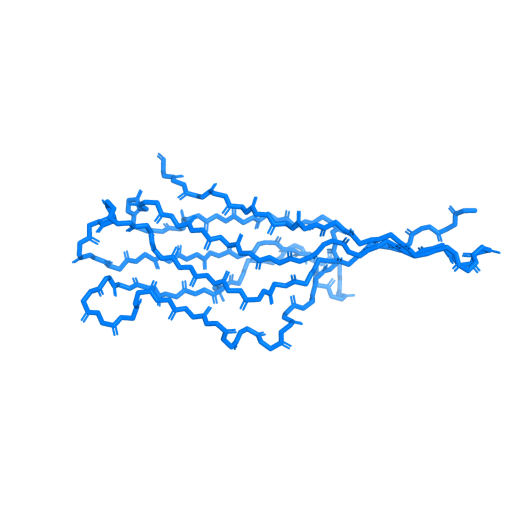-0.293 1.00 94.69 79 GLY A O 1
ATOM 595 N N . GLN A 1 80 ? 9.786 -3.358 -2.383 1.00 95.50 80 GLN A N 1
ATOM 596 C CA . GLN A 1 80 ? 11.055 -3.119 -3.055 1.00 95.50 80 GLN A CA 1
ATOM 597 C C . GLN A 1 80 ? 10.842 -2.272 -4.308 1.00 95.50 80 GLN A C 1
ATOM 599 O O . GLN A 1 80 ? 9.797 -2.343 -4.950 1.00 95.50 80 GLN A O 1
ATOM 604 N N . HIS A 1 81 ? 11.848 -1.480 -4.658 1.00 95.25 81 HIS A N 1
ATOM 605 C CA . HIS A 1 81 ? 11.966 -0.824 -5.953 1.00 95.25 81 HIS A CA 1
ATOM 606 C C . HIS A 1 81 ? 13.146 -1.457 -6.683 1.00 95.25 81 HIS A C 1
ATOM 608 O O . HIS A 1 81 ? 14.294 -1.314 -6.267 1.00 95.25 81 HIS A O 1
ATOM 614 N N . PHE A 1 82 ? 12.820 -2.211 -7.724 1.00 94.56 82 PHE A N 1
ATOM 615 C CA . PHE A 1 82 ? 13.757 -2.895 -8.596 1.00 94.56 82 PHE A CA 1
ATOM 616 C C . PHE A 1 82 ? 14.068 -2.017 -9.807 1.00 94.56 82 PHE A C 1
ATOM 618 O O . PHE A 1 82 ? 13.164 -1.395 -10.378 1.00 94.56 82 PHE A O 1
ATOM 625 N N . ILE A 1 83 ? 15.346 -1.953 -10.164 1.00 93.94 83 ILE A N 1
ATOM 626 C CA . ILE A 1 83 ? 15.858 -1.218 -11.314 1.00 93.94 83 ILE A CA 1
ATOM 627 C C . ILE A 1 83 ? 16.791 -2.149 -12.085 1.00 93.94 83 ILE A C 1
ATOM 629 O O . ILE A 1 83 ? 17.752 -2.644 -11.498 1.00 93.94 83 ILE A O 1
ATOM 633 N N . SER A 1 84 ? 16.525 -2.351 -13.373 1.00 91.62 84 SER A N 1
ATOM 634 C CA . SER A 1 84 ? 17.390 -3.108 -14.287 1.00 91.62 84 SER A CA 1
ATOM 635 C C . SER A 1 84 ? 17.733 -2.268 -15.513 1.00 91.62 84 SER A C 1
ATOM 637 O O . SER A 1 84 ? 16.875 -1.529 -16.005 1.00 91.62 84 SER A O 1
ATOM 639 N N . ASP A 1 85 ? 18.968 -2.373 -16.000 1.00 88.81 85 ASP A N 1
ATOM 640 C CA . ASP A 1 85 ? 19.363 -1.830 -17.304 1.00 88.81 85 ASP A CA 1
ATOM 641 C C . ASP A 1 85 ? 19.348 -2.953 -18.349 1.00 88.81 85 ASP A C 1
ATOM 643 O O . ASP A 1 85 ? 19.797 -4.064 -18.090 1.00 88.81 85 ASP A O 1
ATOM 647 N N . ASP A 1 86 ? 18.789 -2.683 -19.527 1.00 80.31 86 ASP A N 1
ATOM 648 C CA . ASP A 1 86 ? 18.778 -3.659 -20.623 1.00 80.31 86 ASP A CA 1
ATOM 649 C C . ASP A 1 86 ? 20.157 -3.775 -21.314 1.00 80.31 86 ASP A C 1
ATOM 651 O O . ASP A 1 86 ? 20.396 -4.728 -22.059 1.00 80.31 86 ASP A O 1
ATOM 655 N N . GLU A 1 87 ? 21.043 -2.784 -21.140 1.00 81.06 87 GLU A N 1
ATOM 656 C CA . GLU A 1 87 ? 22.361 -2.727 -21.798 1.00 81.06 87 GLU A CA 1
ATOM 657 C C . GLU A 1 87 ? 23.505 -3.271 -20.930 1.00 81.06 87 GLU A C 1
ATOM 659 O O . GLU A 1 87 ? 24.470 -3.812 -21.474 1.00 81.06 87 GLU A O 1
ATOM 664 N N . ASP A 1 88 ? 23.379 -3.158 -19.609 1.00 78.62 88 ASP A N 1
ATOM 665 C CA . ASP A 1 88 ? 24.348 -3.614 -18.615 1.00 78.62 88 ASP A CA 1
ATOM 666 C C . ASP A 1 88 ? 23.620 -4.571 -17.649 1.00 78.62 88 ASP A C 1
ATOM 668 O O . ASP A 1 88 ? 22.547 -4.226 -17.168 1.00 78.62 88 ASP A O 1
ATOM 672 N N . ASP A 1 89 ? 24.178 -5.749 -17.322 1.00 81.81 89 ASP A N 1
ATOM 673 C CA . ASP A 1 89 ? 23.578 -6.745 -16.391 1.00 81.81 89 ASP A CA 1
ATOM 674 C C . ASP A 1 89 ? 23.532 -6.257 -14.912 1.00 81.81 89 ASP A C 1
ATOM 676 O O . ASP A 1 89 ? 23.573 -7.043 -13.960 1.00 81.81 89 ASP A O 1
ATOM 680 N N . ASP A 1 90 ? 23.498 -4.943 -14.701 1.00 87.62 90 ASP A N 1
ATOM 681 C CA . ASP A 1 90 ? 23.410 -4.298 -13.403 1.00 87.62 90 ASP A CA 1
ATOM 682 C C . ASP A 1 90 ? 21.956 -4.280 -12.909 1.00 87.62 90 ASP A C 1
ATOM 684 O O . ASP A 1 90 ? 21.047 -3.725 -13.535 1.00 87.62 90 ASP A O 1
ATOM 688 N N . GLU A 1 91 ? 21.751 -4.821 -11.710 1.00 89.44 91 GLU A N 1
ATOM 689 C CA . GLU A 1 91 ? 20.471 -4.796 -11.006 1.00 89.44 91 GLU A CA 1
ATOM 690 C C . GLU A 1 91 ? 20.610 -4.053 -9.675 1.00 89.44 91 GLU A C 1
ATOM 692 O O . GLU A 1 91 ? 21.479 -4.353 -8.849 1.00 89.44 91 GLU A O 1
ATOM 697 N N . TYR A 1 92 ? 19.708 -3.103 -9.424 1.00 92.50 92 TYR A N 1
ATOM 698 C CA . TYR A 1 92 ? 19.648 -2.368 -8.164 1.00 92.50 92 TYR A CA 1
ATOM 699 C C . TYR A 1 92 ? 18.322 -2.623 -7.454 1.00 92.50 92 TYR A C 1
ATOM 701 O O . TYR A 1 92 ? 17.241 -2.475 -8.025 1.00 92.50 92 TYR A O 1
ATOM 709 N N . VAL A 1 93 ? 18.407 -2.954 -6.164 1.00 94.19 93 VAL A N 1
ATOM 710 C CA . VAL A 1 93 ? 17.239 -3.198 -5.313 1.00 94.19 93 VAL A CA 1
ATOM 711 C C . VAL A 1 93 ? 17.234 -2.211 -4.159 1.00 94.19 93 VAL A C 1
ATOM 713 O O . VAL A 1 93 ? 18.128 -2.215 -3.313 1.00 94.19 93 VAL A O 1
ATOM 716 N N . PHE A 1 94 ? 16.186 -1.398 -4.087 1.00 94.75 94 PHE A N 1
ATOM 717 C CA . PHE A 1 94 ? 15.956 -0.472 -2.985 1.00 94.75 94 PHE A CA 1
ATOM 718 C C . PHE A 1 94 ? 14.806 -0.970 -2.123 1.00 94.75 94 PHE A C 1
ATOM 720 O O . PHE A 1 94 ? 13.787 -1.436 -2.627 1.00 94.75 94 PHE A O 1
ATOM 727 N N . ILE A 1 95 ? 14.949 -0.856 -0.806 1.00 94.19 95 ILE A N 1
ATOM 728 C CA . ILE A 1 95 ? 13.846 -1.143 0.111 1.00 94.19 95 ILE A CA 1
ATOM 729 C C . ILE A 1 95 ?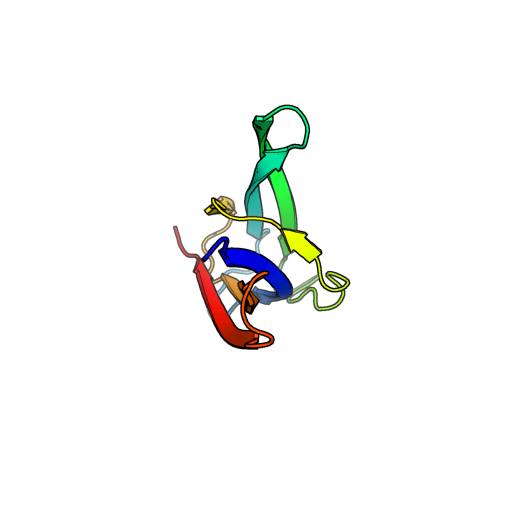 12.897 0.055 0.104 1.00 94.19 95 ILE A C 1
ATOM 731 O O . ILE A 1 95 ? 13.324 1.194 0.292 1.00 94.19 95 ILE A O 1
ATOM 735 N N . LEU A 1 96 ? 11.608 -0.211 -0.086 1.00 93.25 96 LEU A N 1
ATOM 736 C CA . LEU A 1 96 ? 10.561 0.798 -0.110 1.00 93.25 96 LEU A CA 1
ATOM 737 C C . LEU A 1 96 ? 9.736 0.729 1.177 1.00 93.25 96 LEU A C 1
ATOM 739 O O . LEU A 1 96 ? 9.161 -0.310 1.503 1.00 93.25 96 LEU A O 1
ATOM 743 N N . PHE A 1 97 ? 9.635 1.862 1.870 1.00 93.44 97 PHE A N 1
ATOM 744 C CA . PHE A 1 97 ? 8.698 2.071 2.970 1.00 93.44 97 PHE A CA 1
ATOM 745 C C . PHE A 1 97 ? 7.885 3.330 2.695 1.00 93.44 97 PHE A C 1
ATOM 747 O O . PHE A 1 97 ? 8.443 4.418 2.559 1.00 93.44 97 PHE A O 1
ATOM 754 N N . ILE A 1 98 ? 6.566 3.187 2.622 1.00 93.12 98 ILE A N 1
ATOM 755 C CA . ILE A 1 98 ? 5.636 4.297 2.422 1.00 93.12 98 ILE A CA 1
ATOM 756 C C . ILE A 1 98 ? 4.822 4.476 3.695 1.00 93.12 98 ILE A C 1
ATOM 758 O O . ILE A 1 98 ? 4.330 3.507 4.275 1.00 93.12 98 ILE A O 1
ATOM 762 N N . TYR A 1 99 ? 4.674 5.730 4.104 1.00 92.75 99 TYR A N 1
ATOM 763 C CA . TYR A 1 99 ? 3.906 6.142 5.268 1.00 92.75 99 TYR A CA 1
ATOM 764 C C . TYR A 1 99 ? 2.726 7.001 4.821 1.00 92.75 99 TYR A C 1
ATOM 766 O O . TYR A 1 99 ? 2.920 8.015 4.152 1.00 92.75 99 TYR A O 1
ATOM 774 N N . LEU A 1 100 ? 1.510 6.592 5.184 1.00 91.25 100 LE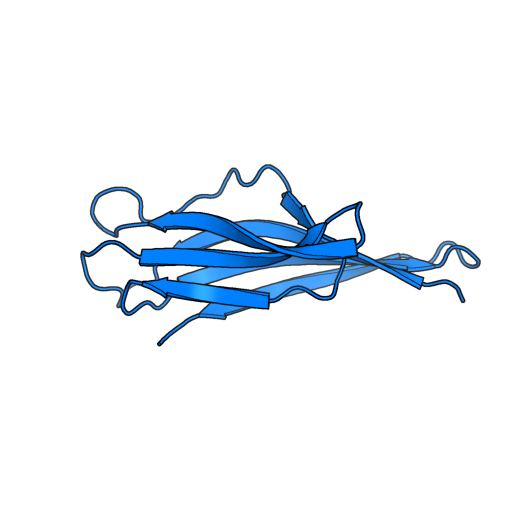U A N 1
ATOM 775 C CA . LEU A 1 100 ? 0.274 7.277 4.820 1.00 91.25 100 LEU A CA 1
ATOM 776 C C . LEU A 1 100 ? -0.485 7.734 6.068 1.00 91.25 100 LEU A C 1
ATOM 778 O O . LEU A 1 100 ? -0.779 6.942 6.967 1.00 91.25 100 LEU A O 1
ATOM 782 N N . PHE A 1 101 ? -0.845 9.011 6.071 1.00 83.44 101 PHE A N 1
ATOM 783 C CA . PHE A 1 101 ? -1.708 9.686 7.038 1.00 83.44 101 PHE A CA 1
ATOM 784 C C . PHE A 1 101 ? -2.588 10.696 6.279 1.00 83.44 101 PHE A C 1
ATOM 786 O O . PHE A 1 101 ? -2.293 11.002 5.120 1.00 83.44 101 PHE A O 1
ATOM 793 N N . ILE A 1 102 ? -3.687 11.148 6.894 1.00 71.94 102 ILE A N 1
ATOM 794 C CA . ILE A 1 102 ? -4.539 12.230 6.357 1.00 71.94 102 ILE A CA 1
ATOM 795 C C . ILE A 1 102 ? -3.937 13.598 6.668 1.00 71.94 102 ILE A C 1
ATOM 797 O O . ILE A 1 102 ? -3.458 13.775 7.810 1.00 71.94 102 ILE A O 1
#